Protein AF-A0A523XBI2-F1 (afdb_monomer_lite)

Foldseek 3Di:
DPQPLLVLLVLLLVLLVLLLVLCPPDDVLLNLLSVLSNVVSVCCNVPQVVPARSPDPLSVVLSVLSNVSNVCSVVVNCVCNVVSSVSNLVSSVVSCVSSVVPPRDSD

Structure (mmCIF, N/CA/C/O backbone):
data_AF-A0A523XBI2-F1
#
_entry.id   AF-A0A523XBI2-F1
#
loop_
_atom_site.group_PDB
_atom_site.id
_atom_site.type_symbol
_atom_site.label_atom_id
_atom_site.label_alt_id
_atom_site.label_comp_id
_atom_site.label_asym_id
_atom_site.label_entity_id
_atom_site.label_seq_id
_atom_site.pdbx_PDB_ins_code
_atom_site.Cartn_x
_atom_site.Cartn_y
_atom_site.Cartn_z
_atom_site.occupancy
_atom_site.B_iso_or_equiv
_atom_site.auth_seq_id
_atom_site.auth_comp_id
_atom_site.auth_asym_id
_atom_site.auth_atom_id
_atom_site.pdbx_PDB_model_num
ATOM 1 N N . MET A 1 1 ? 2.417 15.149 18.652 1.00 55.31 1 MET A N 1
ATOM 2 C CA . MET A 1 1 ? 2.961 13.829 18.268 1.00 55.31 1 MET A CA 1
ATOM 3 C C . MET A 1 1 ? 1.992 13.228 17.267 1.00 55.31 1 MET A C 1
ATOM 5 O O . MET A 1 1 ? 0.816 13.120 17.598 1.00 55.31 1 MET A O 1
ATOM 9 N N . ILE A 1 2 ? 2.435 12.956 16.037 1.00 61.72 2 ILE A N 1
ATOM 10 C CA . ILE A 1 2 ? 1.583 12.293 15.045 1.00 61.72 2 ILE A CA 1
ATOM 11 C C . ILE A 1 2 ? 1.418 10.839 15.505 1.00 61.72 2 ILE A C 1
ATOM 13 O O . ILE A 1 2 ? 2.407 10.209 15.874 1.00 61.72 2 ILE A O 1
ATOM 17 N N . PRO A 1 3 ? 0.197 10.299 15.552 1.00 75.19 3 PRO A N 1
ATOM 18 C CA . PRO A 1 3 ? 0.005 8.903 15.896 1.00 75.19 3 PRO A CA 1
ATOM 19 C C . PRO A 1 3 ? 0.681 7.983 14.879 1.00 75.19 3 PRO A C 1
ATOM 21 O O . PRO A 1 3 ? 0.511 8.153 13.673 1.00 75.19 3 PRO A O 1
ATOM 24 N N . LYS A 1 4 ? 1.370 6.949 15.364 1.00 76.94 4 LYS A N 1
ATOM 25 C CA . LYS A 1 4 ? 2.142 5.996 14.546 1.00 76.94 4 LYS A CA 1
ATOM 26 C C . LYS A 1 4 ? 1.348 5.349 13.403 1.00 76.94 4 LYS A C 1
ATOM 28 O O . LYS A 1 4 ? 1.899 5.007 12.363 1.00 76.94 4 LYS A O 1
ATOM 33 N N . GLY A 1 5 ? 0.034 5.210 13.577 1.00 74.88 5 GLY A N 1
ATOM 34 C CA . GLY A 1 5 ? -0.867 4.755 12.521 1.00 74.88 5 GLY A CA 1
ATOM 35 C C . GLY A 1 5 ? -0.982 5.725 11.337 1.00 74.88 5 GLY A C 1
ATOM 36 O O . GLY A 1 5 ? -1.018 5.277 10.196 1.00 74.88 5 GLY A O 1
ATOM 37 N N . ILE A 1 6 ? -0.976 7.039 11.589 1.00 79.88 6 ILE A N 1
ATOM 38 C CA . ILE A 1 6 ? -0.967 8.072 10.541 1.00 79.88 6 ILE A CA 1
ATOM 39 C C . ILE A 1 6 ? 0.390 8.103 9.839 1.00 79.88 6 ILE A C 1
ATOM 41 O O . ILE A 1 6 ? 0.433 8.213 8.618 1.00 79.88 6 ILE A O 1
ATOM 45 N N . GLU A 1 7 ? 1.491 7.955 10.580 1.00 84.25 7 GLU A N 1
ATOM 46 C CA . GLU A 1 7 ? 2.831 7.859 9.982 1.00 84.25 7 GLU A CA 1
ATOM 47 C C . GLU A 1 7 ? 2.926 6.670 9.021 1.00 84.25 7 GLU A C 1
ATOM 49 O O . GLU A 1 7 ? 3.375 6.817 7.887 1.00 84.25 7 GLU A O 1
ATOM 54 N N . ASN A 1 8 ? 2.424 5.503 9.434 1.00 85.19 8 ASN A N 1
ATOM 55 C CA . ASN A 1 8 ? 2.377 4.323 8.576 1.00 85.19 8 ASN A CA 1
ATOM 56 C C . ASN A 1 8 ? 1.480 4.523 7.349 1.00 85.19 8 ASN A C 1
ATOM 58 O O . ASN A 1 8 ? 1.857 4.112 6.254 1.00 85.19 8 ASN A O 1
ATOM 62 N N . ALA A 1 9 ? 0.320 5.159 7.518 1.00 86.50 9 ALA A N 1
ATOM 63 C CA . ALA A 1 9 ? -0.576 5.453 6.408 1.00 86.50 9 ALA A CA 1
ATOM 64 C C . ALA A 1 9 ? 0.055 6.412 5.390 1.00 86.50 9 ALA A C 1
ATOM 66 O O . ALA A 1 9 ? -0.011 6.163 4.189 1.00 86.50 9 ALA A O 1
ATOM 67 N N . ASN A 1 10 ? 0.719 7.468 5.867 1.00 89.75 10 ASN A N 1
ATOM 68 C CA . ASN A 1 10 ? 1.462 8.395 5.017 1.00 89.75 10 ASN A CA 1
ATOM 69 C C . ASN A 1 10 ? 2.586 7.686 4.259 1.00 89.75 10 ASN A C 1
ATOM 71 O O . ASN A 1 10 ? 2.717 7.898 3.061 1.00 89.75 10 ASN A O 1
ATOM 75 N N . ALA A 1 11 ? 3.339 6.811 4.931 1.00 91.06 11 ALA A N 1
ATOM 76 C CA . ALA A 1 11 ? 4.413 6.054 4.298 1.00 91.06 11 ALA A CA 1
ATOM 77 C C . ALA A 1 11 ? 3.898 5.114 3.192 1.00 91.06 11 ALA A C 1
ATOM 79 O O . ALA A 1 11 ? 4.525 5.016 2.143 1.00 91.06 11 ALA A O 1
ATOM 80 N N . ILE A 1 12 ? 2.746 4.458 3.392 1.00 92.00 12 ILE A N 1
ATOM 81 C CA . ILE A 1 12 ? 2.106 3.640 2.345 1.00 92.00 12 ILE A CA 1
ATOM 82 C C . ILE A 1 12 ? 1.738 4.509 1.138 1.00 92.00 12 ILE A C 1
ATOM 84 O O . ILE A 1 12 ? 2.076 4.161 0.009 1.00 92.00 12 ILE A O 1
ATOM 88 N N . ILE A 1 13 ? 1.067 5.641 1.374 1.00 93.25 13 ILE A N 1
ATOM 89 C CA . ILE A 1 13 ? 0.638 6.561 0.311 1.00 93.25 13 ILE A CA 1
ATOM 90 C C . ILE A 1 13 ? 1.842 7.081 -0.477 1.00 93.25 13 ILE A C 1
ATOM 92 O O . ILE A 1 13 ? 1.818 7.084 -1.705 1.00 93.25 13 ILE A O 1
ATOM 96 N N . GLU A 1 14 ? 2.885 7.525 0.220 1.00 94.75 14 GLU A N 1
ATOM 97 C CA . GLU A 1 14 ? 4.094 8.064 -0.399 1.00 94.75 14 GLU A CA 1
ATOM 98 C C . GLU A 1 14 ? 4.806 7.008 -1.246 1.00 94.75 14 GLU A C 1
ATOM 100 O O . GLU A 1 14 ? 5.082 7.261 -2.417 1.00 94.75 14 GLU A O 1
ATOM 105 N N . ALA A 1 15 ? 4.998 5.798 -0.711 1.00 93.81 15 ALA A N 1
ATOM 106 C CA . ALA A 1 15 ? 5.592 4.696 -1.459 1.00 93.81 15 ALA A CA 1
ATOM 107 C C . ALA A 1 15 ? 4.774 4.349 -2.715 1.00 93.81 15 ALA A C 1
ATOM 109 O O . ALA A 1 15 ? 5.348 4.180 -3.789 1.00 93.81 15 ALA A O 1
ATOM 110 N N . CYS A 1 16 ? 3.437 4.326 -2.633 1.00 93.88 16 CYS A N 1
ATOM 111 C CA . CYS A 1 16 ? 2.579 4.093 -3.801 1.00 93.88 16 CYS A CA 1
ATOM 112 C C . CYS A 1 16 ? 2.708 5.211 -4.848 1.00 93.88 16 CYS A C 1
ATOM 114 O O . CYS A 1 16 ? 2.788 4.921 -6.040 1.00 93.88 16 CYS A O 1
ATOM 116 N N . LYS A 1 17 ? 2.777 6.483 -4.425 1.00 93.88 17 LYS A N 1
ATOM 117 C CA . LYS A 1 17 ? 2.970 7.635 -5.327 1.00 93.88 17 LYS A CA 1
ATOM 118 C C . LYS A 1 17 ? 4.320 7.580 -6.043 1.00 93.88 17 LYS A C 1
ATOM 120 O O . LYS A 1 17 ? 4.373 7.811 -7.248 1.00 93.88 17 LYS A O 1
ATOM 125 N N . LEU A 1 18 ? 5.390 7.248 -5.321 1.00 93.25 18 LEU A N 1
ATOM 126 C CA . LEU A 1 18 ? 6.729 7.087 -5.896 1.00 93.25 18 LEU A CA 1
ATOM 127 C C . LEU A 1 18 ? 6.788 5.894 -6.856 1.00 93.25 18 LEU A C 1
ATOM 129 O O . LEU A 1 18 ? 7.329 6.016 -7.952 1.00 93.25 18 LEU A O 1
ATOM 133 N N . THR A 1 19 ? 6.158 4.778 -6.484 1.00 92.44 19 THR A N 1
ATOM 134 C CA . THR A 1 19 ? 6.024 3.598 -7.350 1.00 92.44 19 THR A CA 1
ATOM 135 C C . THR A 1 19 ? 5.305 3.966 -8.651 1.00 92.44 19 THR A C 1
ATOM 137 O O . THR A 1 19 ? 5.821 3.694 -9.728 1.00 92.44 19 THR A O 1
ATOM 140 N N . LEU A 1 20 ? 4.160 4.657 -8.576 1.00 90.94 20 LEU A N 1
ATOM 141 C CA . LEU A 1 20 ? 3.417 5.130 -9.751 1.00 90.94 20 LEU A CA 1
ATOM 142 C C . LEU A 1 20 ? 4.252 6.033 -10.662 1.00 90.94 20 LEU A C 1
ATOM 144 O O . LEU A 1 20 ? 4.181 5.891 -11.881 1.00 90.94 20 LEU A O 1
ATOM 148 N N . ALA A 1 21 ? 5.030 6.948 -10.079 1.00 89.88 21 ALA A N 1
ATOM 149 C CA . ALA A 1 21 ? 5.860 7.882 -10.831 1.00 89.88 21 ALA A CA 1
ATOM 150 C C . ALA A 1 21 ? 6.984 7.184 -11.614 1.00 89.88 21 ALA A C 1
ATOM 152 O O . ALA A 1 21 ? 7.327 7.646 -12.696 1.00 89.88 21 A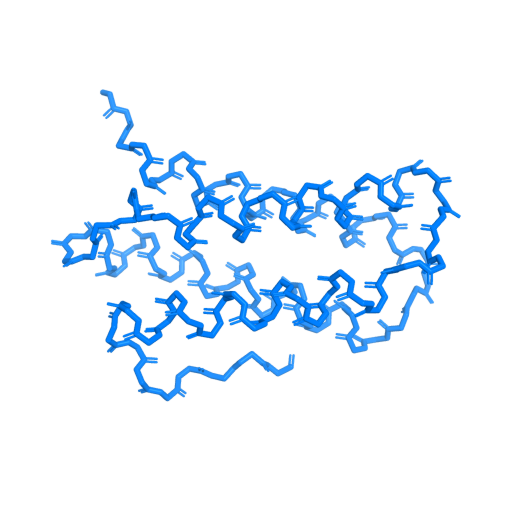LA A O 1
ATOM 153 N N . GLY A 1 22 ? 7.535 6.081 -11.095 1.00 87.06 22 GLY A N 1
ATOM 154 C CA . GLY A 1 22 ? 8.579 5.312 -11.783 1.00 87.06 22 GLY A CA 1
ATOM 155 C C . GLY A 1 22 ? 8.063 4.198 -12.706 1.00 87.06 22 GLY A C 1
ATOM 156 O O . GLY A 1 22 ? 8.849 3.575 -13.417 1.00 87.06 22 GLY A O 1
ATOM 157 N N . LEU A 1 23 ? 6.752 3.933 -12.736 1.00 85.06 23 LEU A N 1
ATOM 158 C CA . LEU A 1 23 ? 6.128 2.971 -13.652 1.00 85.06 23 LEU A CA 1
ATOM 159 C C . LEU A 1 23 ? 5.919 3.613 -15.042 1.00 85.06 23 LEU A C 1
ATOM 161 O O . LEU A 1 23 ? 4.793 3.888 -15.473 1.00 85.06 23 LEU A O 1
ATOM 165 N N . ASP A 1 24 ? 7.018 3.826 -15.768 1.00 69.19 24 ASP A N 1
ATOM 166 C CA . ASP A 1 24 ? 7.137 4.610 -17.018 1.00 69.19 24 ASP A CA 1
ATOM 167 C C . ASP A 1 24 ? 6.527 3.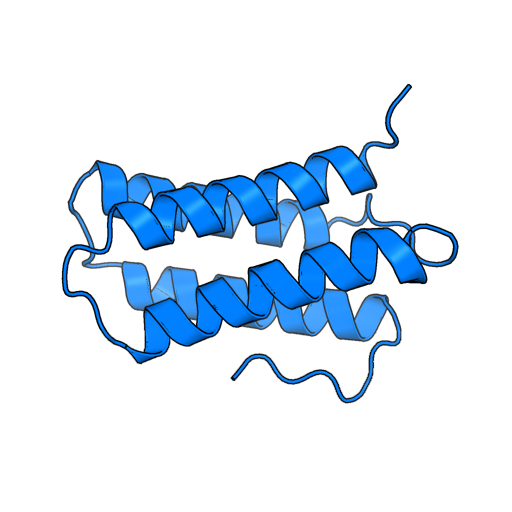957 -18.290 1.00 69.19 24 ASP A C 1
ATOM 169 O O . ASP A 1 24 ? 6.993 4.177 -19.400 1.00 69.19 24 ASP A O 1
ATOM 173 N N . SER A 1 25 ? 5.494 3.117 -18.123 1.00 64.56 25 SER A N 1
ATOM 174 C CA . SER A 1 25 ? 4.620 2.414 -19.112 1.00 64.56 25 SER A CA 1
ATOM 175 C C . SER A 1 25 ? 4.199 1.031 -18.592 1.00 64.56 25 SER A C 1
ATOM 177 O O . SER A 1 25 ? 3.887 0.128 -19.364 1.00 64.56 25 SER A O 1
ATOM 179 N N . ALA A 1 26 ? 4.236 0.829 -17.274 1.00 64.62 26 ALA A N 1
ATOM 180 C CA . ALA A 1 26 ? 3.848 -0.442 -16.688 1.00 64.62 26 ALA A CA 1
ATOM 181 C C . ALA A 1 26 ? 2.351 -0.720 -16.832 1.00 64.62 26 ALA A C 1
ATOM 183 O O . ALA A 1 26 ? 1.571 0.186 -17.147 1.00 64.62 26 ALA A O 1
ATOM 184 N N . ASP A 1 27 ? 2.003 -1.977 -16.565 1.00 75.88 27 ASP A N 1
ATOM 185 C CA . ASP A 1 27 ? 0.665 -2.532 -16.702 1.00 75.88 27 ASP A CA 1
ATOM 186 C C . ASP A 1 27 ? -0.399 -1.590 -16.099 1.00 75.88 27 ASP A C 1
ATOM 188 O O . ASP A 1 27 ? -0.240 -1.155 -14.948 1.00 75.88 27 ASP A O 1
ATOM 192 N N . PRO A 1 28 ? -1.445 -1.211 -16.860 1.00 81.94 28 PRO A N 1
ATOM 193 C CA . PRO A 1 28 ? -2.502 -0.329 -16.369 1.00 81.94 28 PRO A CA 1
ATOM 194 C C . PRO A 1 28 ? -3.135 -0.852 -15.076 1.00 81.94 28 PRO A C 1
ATOM 196 O O . PRO A 1 28 ? -3.394 -0.051 -14.180 1.00 81.94 28 PRO A O 1
ATOM 199 N N . GLU A 1 29 ? -3.245 -2.175 -14.916 1.00 85.44 29 GLU A N 1
ATOM 200 C CA . GLU A 1 29 ? -3.785 -2.797 -13.704 1.00 85.44 29 GLU A CA 1
ATOM 201 C C . GLU A 1 29 ? -2.955 -2.434 -12.460 1.00 85.44 29 GLU A C 1
ATOM 203 O O . GLU A 1 29 ? -3.488 -2.130 -11.393 1.00 85.44 29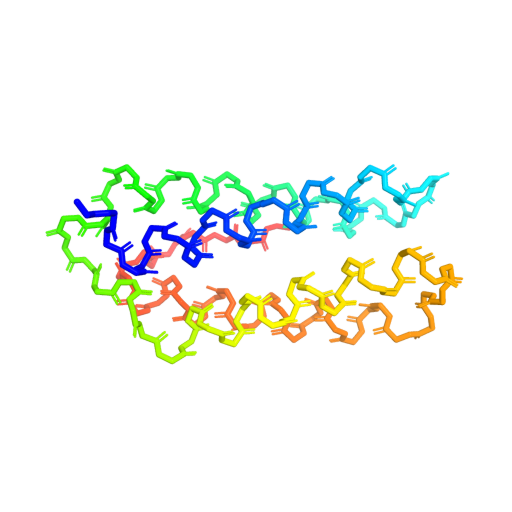 GLU A O 1
ATOM 208 N N . TRP A 1 30 ? -1.625 -2.385 -12.584 1.00 89.31 30 TRP A N 1
ATOM 209 C CA . TRP A 1 30 ? -0.754 -2.043 -11.457 1.00 89.31 30 TRP A CA 1
ATOM 210 C C . TRP A 1 30 ? -0.948 -0.599 -11.015 1.00 89.31 30 TRP A C 1
ATOM 212 O O . TRP A 1 30 ? -0.876 -0.289 -9.824 1.00 89.31 30 TRP A O 1
ATOM 222 N N . LYS A 1 31 ? -1.202 0.289 -11.979 1.00 88.88 31 LYS A N 1
ATOM 223 C CA . LYS A 1 31 ? -1.454 1.700 -11.704 1.00 88.88 31 LYS A CA 1
ATOM 224 C C . LYS A 1 31 ? -2.801 1.889 -11.016 1.00 88.88 31 LYS A C 1
ATOM 226 O O . LYS A 1 31 ? -2.853 2.607 -10.019 1.00 88.88 31 LYS A O 1
ATOM 231 N N . GLU A 1 32 ? -3.843 1.212 -11.491 1.00 90.31 32 GLU A N 1
ATOM 232 C CA . GLU A 1 32 ? -5.185 1.256 -10.898 1.00 90.31 32 GLU A CA 1
ATOM 233 C C . GLU A 1 32 ? -5.186 0.754 -9.448 1.00 90.31 32 GLU A C 1
ATOM 235 O O . GLU A 1 32 ? -5.717 1.431 -8.562 1.00 90.31 32 GLU A O 1
ATOM 240 N N . VAL A 1 33 ? -4.483 -0.349 -9.165 1.00 90.31 33 VAL A N 1
ATOM 241 C CA . VAL A 1 33 ? -4.347 -0.875 -7.797 1.00 90.31 33 VAL A CA 1
ATOM 242 C C . VAL A 1 33 ? -3.655 0.139 -6.880 1.00 90.31 33 VAL A C 1
ATOM 244 O O . VAL A 1 33 ? -4.131 0.410 -5.775 1.00 90.31 33 VAL A O 1
ATOM 247 N N . LEU A 1 34 ? -2.534 0.724 -7.317 1.00 91.81 34 LEU A N 1
ATOM 248 C CA . LEU A 1 34 ? -1.789 1.702 -6.516 1.00 91.81 34 LEU A CA 1
ATOM 249 C C . LEU A 1 34 ? -2.588 2.993 -6.286 1.00 91.81 34 LEU A C 1
ATOM 251 O O . LEU A 1 34 ? -2.556 3.535 -5.180 1.00 91.81 34 LEU A O 1
ATOM 255 N N . GLN A 1 35 ? -3.319 3.472 -7.297 1.00 92.25 35 GLN A N 1
ATOM 256 C CA . GLN A 1 35 ? -4.208 4.632 -7.180 1.00 92.25 35 GLN A CA 1
ATOM 257 C C . GLN A 1 35 ? -5.348 4.362 -6.196 1.00 92.25 35 GLN A C 1
ATOM 259 O O . GLN A 1 35 ? -5.517 5.127 -5.244 1.00 92.25 35 GLN A O 1
ATOM 264 N N . SER A 1 36 ? -6.031 3.225 -6.345 1.00 91.06 36 SER A N 1
ATOM 265 C CA . SER A 1 36 ? -7.100 2.797 -5.440 1.00 91.06 36 SER A CA 1
ATOM 266 C C . SER A 1 36 ? -6.615 2.753 -3.991 1.00 91.06 36 SER A C 1
ATOM 268 O O . SER A 1 36 ? -7.274 3.258 -3.083 1.00 91.06 36 SER A O 1
ATOM 270 N N . VAL A 1 37 ? -5.422 2.198 -3.745 1.00 90.19 37 VAL A N 1
ATOM 271 C CA . VAL A 1 37 ? -4.853 2.140 -2.391 1.00 90.19 37 VAL A CA 1
ATOM 272 C C . VAL A 1 37 ? -4.552 3.532 -1.830 1.00 90.19 37 VAL A C 1
ATOM 274 O O . VAL A 1 37 ? -4.796 3.758 -0.644 1.00 90.19 37 VAL A O 1
ATOM 277 N N . ILE A 1 38 ? -4.060 4.473 -2.641 1.00 92.38 38 ILE A N 1
ATOM 278 C CA . ILE A 1 38 ? -3.834 5.856 -2.194 1.00 92.38 38 ILE A CA 1
ATOM 279 C C . ILE A 1 38 ? -5.149 6.475 -1.716 1.00 92.38 38 ILE A C 1
ATOM 281 O O . ILE A 1 38 ? -5.211 6.946 -0.579 1.00 92.38 38 ILE A O 1
ATOM 285 N N . GLU A 1 39 ? -6.199 6.417 -2.534 1.00 90.44 39 GLU A N 1
ATOM 286 C CA . GLU A 1 39 ? -7.508 6.995 -2.205 1.00 90.44 39 GLU A CA 1
ATOM 287 C C . GLU A 1 39 ? -8.094 6.377 -0.931 1.00 90.44 39 GLU A C 1
ATOM 289 O O . GLU A 1 39 ? -8.519 7.084 -0.014 1.00 90.44 39 GLU A O 1
ATOM 294 N N . ILE A 1 40 ? -8.029 5.050 -0.825 1.00 88.31 40 ILE A N 1
ATOM 295 C CA . ILE A 1 40 ? -8.498 4.299 0.341 1.00 88.31 40 ILE A CA 1
ATOM 296 C C . ILE A 1 40 ? -7.727 4.693 1.606 1.00 88.31 40 ILE A C 1
ATOM 298 O O . ILE A 1 40 ? -8.318 4.866 2.673 1.00 88.31 40 ILE A O 1
ATOM 302 N N . MET A 1 41 ? -6.404 4.839 1.518 1.00 87.38 41 MET A N 1
ATOM 303 C CA . MET A 1 41 ? -5.579 5.216 2.665 1.00 87.38 41 MET A CA 1
ATOM 304 C C . MET A 1 41 ? -5.806 6.672 3.088 1.00 87.38 41 MET A C 1
ATOM 306 O O . MET A 1 41 ? -5.753 6.973 4.284 1.00 87.38 41 MET A O 1
ATOM 310 N N . GLU A 1 42 ? -6.097 7.576 2.150 1.00 88.06 42 GLU A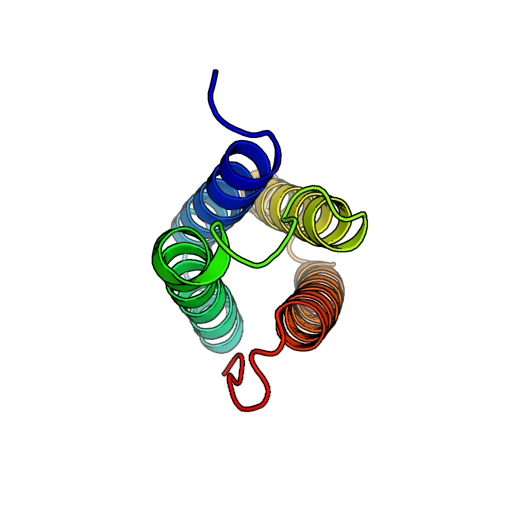 N 1
ATOM 311 C CA . GLU A 1 42 ? -6.503 8.952 2.461 1.00 88.06 42 GLU A CA 1
ATOM 312 C C . GLU A 1 42 ? -7.888 9.012 3.130 1.00 88.06 42 GLU A C 1
ATOM 314 O O . GLU A 1 42 ? -8.070 9.740 4.115 1.00 88.06 42 GLU A O 1
ATOM 319 N N . ASP A 1 43 ? -8.832 8.177 2.694 1.00 84.12 43 ASP A N 1
ATOM 320 C CA . ASP A 1 43 ? -10.142 8.020 3.336 1.00 84.12 43 ASP A CA 1
ATOM 321 C C . ASP A 1 43 ? -10.027 7.423 4.751 1.00 84.12 43 ASP A C 1
ATOM 323 O O . ASP A 1 43 ? -10.585 7.947 5.718 1.00 84.12 43 ASP A O 1
ATOM 327 N N . LEU A 1 44 ? -9.209 6.379 4.923 1.00 79.81 44 LEU A N 1
ATOM 328 C CA . LEU A 1 44 ? -8.929 5.761 6.222 1.00 79.81 44 LEU A CA 1
ATOM 329 C C . LEU A 1 44 ? -8.320 6.755 7.218 1.00 79.81 44 LEU A C 1
ATOM 331 O O . LEU A 1 44 ? -8.704 6.779 8.393 1.00 79.81 44 LEU A O 1
ATOM 335 N N . LYS A 1 45 ? -7.390 7.598 6.757 1.00 78.75 45 LYS A N 1
ATOM 336 C CA . LYS A 1 45 ? -6.776 8.647 7.583 1.00 78.75 45 LYS A CA 1
ATOM 337 C C . LYS A 1 45 ? -7.805 9.644 8.108 1.00 78.75 45 LYS A C 1
ATOM 339 O O . LYS A 1 45 ? -7.685 10.079 9.250 1.00 78.75 45 LYS A O 1
ATOM 344 N N . THR A 1 46 ? -8.792 10.006 7.292 1.00 75.00 46 THR A N 1
ATOM 345 C CA . THR A 1 46 ? -9.786 11.034 7.633 1.00 75.00 46 THR A CA 1
ATOM 346 C C . THR A 1 46 ? -10.970 10.471 8.418 1.00 75.00 46 THR A C 1
ATOM 348 O O . THR A 1 46 ? -11.369 11.060 9.422 1.00 75.00 46 THR A O 1
ATOM 351 N N . LYS A 1 47 ? -11.515 9.317 8.016 1.00 68.50 47 LYS A N 1
ATOM 352 C CA . LYS A 1 47 ? -12.741 8.743 8.598 1.00 68.50 47 LYS A CA 1
ATOM 353 C C . LYS A 1 47 ? -12.489 7.744 9.723 1.00 68.50 47 LYS A C 1
ATOM 355 O O . LYS A 1 47 ? -13.276 7.672 10.668 1.00 68.50 47 LYS A O 1
ATOM 360 N N . PHE A 1 48 ? -11.408 6.969 9.638 1.00 58.06 48 PHE A N 1
ATOM 361 C CA . PHE A 1 48 ? -11.221 5.783 10.478 1.00 58.06 48 PHE A CA 1
ATOM 362 C C . PHE A 1 48 ? -10.113 5.908 11.508 1.00 58.06 48 PHE A C 1
ATOM 364 O O . PHE A 1 48 ? -10.149 5.158 12.475 1.00 58.06 48 PHE A O 1
ATOM 371 N N . PHE A 1 49 ? -9.195 6.871 11.414 1.00 54.97 49 PHE A N 1
ATOM 372 C CA . PHE A 1 49 ? -8.197 7.068 12.471 1.00 54.97 49 PHE A CA 1
ATOM 373 C C . PHE A 1 49 ? -8.833 7.287 13.866 1.00 54.97 49 PHE A C 1
ATOM 375 O O . PHE A 1 49 ? -8.282 6.871 14.882 1.00 54.97 49 PHE A O 1
ATOM 382 N N . LEU A 1 50 ? -10.045 7.854 13.920 1.00 51.81 50 LEU A N 1
ATOM 383 C CA . LEU A 1 50 ? -10.810 8.043 15.159 1.00 51.81 50 LEU A CA 1
ATOM 384 C C . LEU A 1 50 ? -11.412 6.745 15.739 1.00 51.81 50 LEU A C 1
ATOM 386 O O . LEU A 1 50 ? -11.832 6.743 16.894 1.00 51.81 50 LEU A O 1
ATOM 390 N N . LYS A 1 51 ? -11.487 5.653 14.963 1.00 55.78 51 LYS A N 1
ATOM 391 C CA . LYS A 1 51 ? -12.172 4.398 15.347 1.00 55.78 51 LYS A CA 1
ATOM 392 C C . LYS A 1 51 ? -11.343 3.123 15.146 1.00 55.78 51 LYS A C 1
ATOM 394 O O . LYS A 1 51 ? -11.646 2.105 15.763 1.00 55.78 51 LYS A O 1
ATOM 399 N N . THR A 1 52 ? -10.298 3.176 14.328 1.00 60.12 52 THR A N 1
ATOM 400 C CA . THR A 1 52 ? -9.467 2.045 13.911 1.00 60.12 52 THR A CA 1
ATOM 401 C C . THR A 1 52 ? -8.031 2.308 14.334 1.00 60.12 52 THR A C 1
ATOM 403 O O . THR A 1 52 ? -7.413 3.295 13.935 1.00 60.12 52 THR A O 1
ATOM 406 N N . ASN A 1 53 ? -7.469 1.407 15.139 1.00 65.75 53 ASN A N 1
ATOM 407 C CA . ASN A 1 53 ? -6.069 1.492 15.526 1.00 65.75 53 ASN A CA 1
ATOM 408 C C . ASN A 1 53 ? -5.175 1.138 14.326 1.00 65.75 53 ASN A C 1
ATOM 410 O O . ASN A 1 53 ? -4.849 -0.021 14.106 1.00 65.75 53 ASN A O 1
ATOM 414 N N . LEU A 1 54 ? -4.752 2.137 13.551 1.00 62.22 54 LEU A N 1
ATOM 415 C CA . LEU A 1 54 ? -3.868 1.946 12.394 1.00 62.22 54 LEU A CA 1
ATOM 416 C C . LEU A 1 54 ? -2.430 1.521 12.770 1.00 62.22 54 LEU A C 1
ATOM 418 O O . LEU A 1 54 ? -1.614 1.288 11.881 1.00 62.22 54 LEU A O 1
ATOM 422 N N . ALA A 1 55 ? -2.106 1.358 14.059 1.00 60.47 55 ALA A N 1
ATOM 423 C CA . ALA A 1 55 ? -0.851 0.758 14.529 1.00 60.47 55 ALA A CA 1
ATOM 424 C C . ALA A 1 55 ? -0.889 -0.787 14.579 1.00 60.47 55 ALA A C 1
ATOM 426 O O . ALA A 1 55 ? -0.110 -1.413 15.299 1.00 60.47 55 ALA A O 1
ATOM 427 N N . ILE A 1 56 ? -1.800 -1.411 13.832 1.00 69.88 56 ILE A N 1
ATOM 428 C CA . ILE A 1 56 ? -1.927 -2.866 13.725 1.00 69.88 56 ILE A CA 1
ATOM 429 C C . ILE A 1 56 ? -0.822 -3.488 12.854 1.00 69.88 56 ILE A C 1
ATOM 431 O O . ILE A 1 56 ? -0.307 -2.843 11.934 1.00 69.88 56 ILE A O 1
ATOM 435 N N . PRO A 1 57 ? -0.456 -4.761 13.109 1.00 77.69 57 PRO A N 1
ATOM 436 C CA . PRO A 1 57 ? 0.579 -5.468 12.354 1.00 77.69 57 PRO A CA 1
ATOM 437 C C . PRO A 1 57 ? 0.356 -5.460 10.840 1.00 77.69 57 PRO A C 1
ATOM 439 O O . PRO A 1 57 ? 1.324 -5.368 10.088 1.00 77.69 57 PRO A O 1
ATOM 442 N N . ILE A 1 58 ? -0.904 -5.498 10.396 1.00 82.88 58 ILE A N 1
ATOM 443 C CA . ILE A 1 58 ? -1.235 -5.515 8.971 1.00 82.88 58 ILE A CA 1
ATOM 444 C C . ILE A 1 58 ? -0.890 -4.190 8.276 1.00 82.88 58 ILE A C 1
ATOM 446 O O . ILE A 1 58 ? -0.360 -4.227 7.176 1.00 82.88 58 ILE A O 1
ATOM 450 N N . THR A 1 59 ? -1.036 -3.032 8.938 1.00 82.25 59 THR A N 1
ATOM 451 C CA . THR A 1 59 ? -0.599 -1.738 8.377 1.00 82.25 59 THR A CA 1
ATOM 452 C C . THR A 1 59 ? 0.913 -1.714 8.163 1.00 82.25 59 THR A C 1
ATOM 454 O O . THR A 1 59 ? 1.402 -1.194 7.165 1.00 82.25 59 THR A O 1
ATOM 457 N N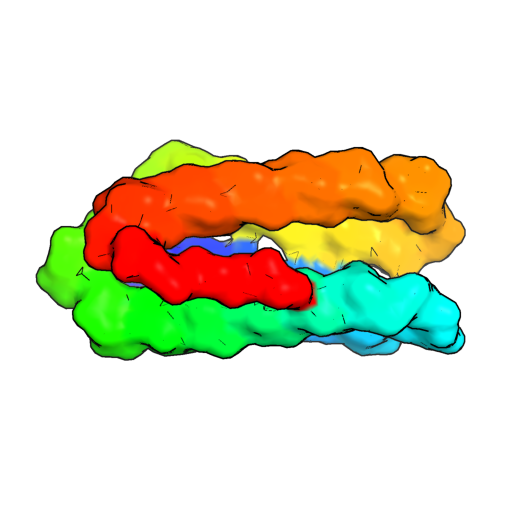 . ASN A 1 60 ? 1.680 -2.300 9.089 1.00 86.94 60 ASN A N 1
ATOM 458 C CA . ASN A 1 60 ? 3.130 -2.417 8.928 1.00 86.94 60 ASN A CA 1
ATOM 459 C C . ASN A 1 60 ? 3.507 -3.378 7.792 1.00 86.94 60 ASN A C 1
ATOM 461 O O . ASN A 1 60 ? 4.501 -3.129 7.115 1.00 86.94 60 ASN A O 1
ATOM 465 N N . ALA A 1 61 ? 2.747 -4.461 7.599 1.00 89.50 61 ALA A N 1
ATOM 466 C CA . ALA A 1 61 ? 2.943 -5.386 6.485 1.00 89.50 61 ALA A CA 1
ATOM 467 C C . ALA A 1 61 ? 2.674 -4.688 5.143 1.00 89.50 61 ALA A C 1
ATOM 469 O O . ALA A 1 61 ? 3.576 -4.643 4.314 1.00 89.50 61 ALA A O 1
ATOM 470 N N . SER A 1 62 ? 1.523 -4.021 4.996 1.00 90.19 62 SER A N 1
ATOM 471 C CA . SER A 1 62 ? 1.198 -3.220 3.809 1.00 90.19 62 SER A CA 1
ATOM 472 C C . SER A 1 62 ? 2.259 -2.154 3.527 1.00 90.19 62 SER A C 1
ATOM 474 O O . SER A 1 62 ? 2.667 -1.973 2.387 1.00 90.19 62 SER A O 1
ATOM 476 N N . ARG A 1 63 ? 2.777 -1.480 4.563 1.00 92.00 63 ARG A N 1
ATOM 477 C CA . ARG A 1 63 ? 3.876 -0.516 4.405 1.00 92.00 63 ARG A CA 1
ATOM 478 C C . ARG A 1 63 ? 5.145 -1.163 3.854 1.00 92.00 63 ARG A C 1
ATOM 480 O O . ARG A 1 63 ? 5.767 -0.590 2.972 1.00 92.00 63 ARG A O 1
ATOM 487 N N . LYS A 1 64 ? 5.543 -2.327 4.379 1.00 93.69 64 LYS A N 1
ATOM 488 C CA . LYS A 1 64 ? 6.726 -3.050 3.885 1.00 93.69 64 LYS A CA 1
ATOM 489 C C . LYS A 1 64 ? 6.5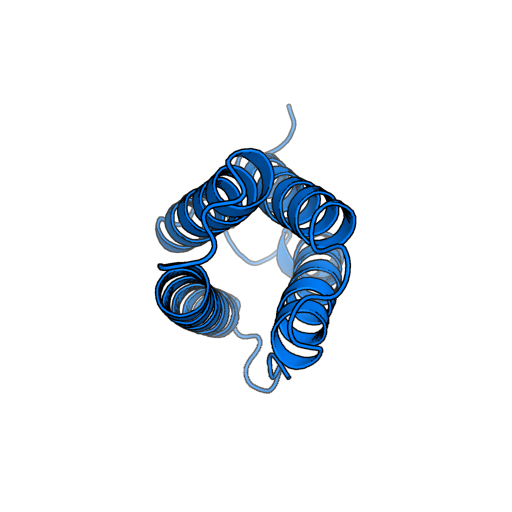58 -3.456 2.425 1.00 93.69 64 LYS A C 1
ATOM 491 O O . LYS A 1 64 ? 7.483 -3.245 1.654 1.00 93.69 64 LYS A O 1
ATOM 496 N N . ASP A 1 65 ? 5.387 -3.970 2.062 1.00 93.81 65 ASP A N 1
ATOM 497 C CA . ASP A 1 65 ? 5.090 -4.342 0.679 1.00 93.81 65 ASP A CA 1
ATOM 498 C C . ASP A 1 65 ? 5.135 -3.121 -0.252 1.00 93.81 65 ASP A C 1
ATOM 500 O O . ASP A 1 65 ? 5.760 -3.184 -1.303 1.00 93.81 65 ASP A O 1
ATOM 504 N N . ALA A 1 66 ? 4.563 -1.983 0.156 1.00 93.44 66 ALA A N 1
ATOM 505 C CA . ALA A 1 66 ? 4.621 -0.745 -0.624 1.00 93.44 66 ALA A CA 1
ATOM 506 C C . ALA A 1 66 ? 6.065 -0.249 -0.828 1.00 93.44 66 ALA A C 1
ATOM 508 O O . ALA A 1 66 ? 6.434 0.155 -1.927 1.00 93.44 66 ALA A O 1
ATOM 509 N N . THR A 1 67 ? 6.907 -0.315 0.210 1.00 94.50 67 THR A N 1
ATOM 510 C CA . THR A 1 67 ? 8.339 0.015 0.099 1.00 94.50 67 THR A CA 1
ATOM 511 C C . THR A 1 67 ? 9.090 -0.967 -0.805 1.00 94.50 67 THR A C 1
ATOM 513 O O . THR A 1 67 ? 10.022 -0.574 -1.505 1.00 94.50 67 THR A O 1
ATOM 516 N N . GLU A 1 68 ? 8.706 -2.243 -0.808 1.00 94.69 68 GLU A N 1
ATOM 517 C CA . GLU A 1 68 ? 9.285 -3.247 -1.702 1.00 94.69 68 GLU A CA 1
ATOM 518 C C . GLU A 1 68 ? 8.902 -2.974 -3.161 1.00 94.69 68 GLU A C 1
ATOM 520 O O . GLU A 1 68 ? 9.791 -2.944 -4.006 1.00 94.69 68 GLU A O 1
ATOM 525 N N . LEU A 1 69 ? 7.632 -2.657 -3.445 1.00 93.56 69 LEU A N 1
ATOM 526 C CA . LEU A 1 69 ? 7.177 -2.230 -4.777 1.00 93.56 69 LEU A CA 1
ATOM 527 C C . LEU A 1 69 ? 7.955 -1.013 -5.281 1.00 93.56 69 LEU A C 1
ATOM 529 O O . LEU A 1 69 ? 8.461 -1.027 -6.403 1.00 93.56 69 LEU A O 1
ATOM 533 N N . GLN A 1 70 ? 8.111 0.001 -4.429 1.00 93.94 70 GLN A N 1
ATOM 534 C CA . GLN A 1 70 ? 8.917 1.178 -4.741 1.00 93.94 70 GLN A CA 1
ATOM 535 C C . GLN A 1 70 ? 10.363 0.782 -5.067 1.00 93.94 70 GLN A C 1
ATOM 537 O O . GLN A 1 70 ? 10.901 1.193 -6.091 1.00 93.94 70 GLN A O 1
ATOM 542 N N . SER A 1 71 ? 10.974 -0.067 -4.237 1.00 93.69 71 SER A N 1
ATOM 543 C CA . SER A 1 71 ? 12.358 -0.512 -4.431 1.00 93.69 71 SER A CA 1
ATOM 544 C C . SER A 1 71 ? 12.551 -1.286 -5.739 1.00 93.69 71 SER A C 1
ATOM 546 O O . SER A 1 71 ? 13.610 -1.177 -6.352 1.00 93.69 71 SER A O 1
ATOM 548 N N . LEU A 1 72 ? 11.565 -2.088 -6.156 1.00 92.50 72 LEU A N 1
ATOM 549 C CA . LEU A 1 72 ? 11.594 -2.817 -7.429 1.00 92.50 72 LEU A CA 1
ATOM 550 C C . LEU A 1 72 ? 11.572 -1.850 -8.618 1.00 92.50 72 LEU A C 1
ATOM 552 O O . LEU A 1 72 ? 12.354 -2.008 -9.555 1.00 92.50 72 LEU A O 1
ATOM 556 N N . VAL A 1 73 ? 10.740 -0.807 -8.542 1.00 91.00 73 VAL A N 1
ATOM 557 C CA . VAL A 1 73 ? 10.684 0.258 -9.553 1.00 91.00 73 VAL A CA 1
ATOM 558 C C . VAL A 1 73 ? 11.989 1.052 -9.600 1.00 91.00 73 VAL A C 1
ATOM 560 O O . VAL A 1 73 ? 12.555 1.210 -10.677 1.00 91.00 73 VAL A O 1
ATOM 563 N N . GLU A 1 74 ? 12.526 1.477 -8.452 1.00 90.06 74 GLU A N 1
ATOM 564 C CA . GLU A 1 74 ? 13.802 2.210 -8.378 1.00 90.06 74 GLU A CA 1
ATOM 565 C C . GLU A 1 74 ? 14.987 1.398 -8.922 1.00 90.06 74 GLU A C 1
ATOM 567 O O . GLU A 1 74 ? 15.928 1.954 -9.485 1.00 90.06 74 GLU A O 1
ATOM 572 N N . LYS A 1 75 ? 14.949 0.071 -8.774 1.00 91.44 75 LYS A N 1
ATOM 573 C CA . LYS A 1 75 ? 15.969 -0.842 -9.310 1.00 91.44 75 LYS A CA 1
ATOM 574 C C . LYS A 1 75 ? 15.727 -1.240 -10.764 1.00 91.44 75 LYS A C 1
ATOM 576 O O . LYS A 1 75 ? 16.562 -1.948 -11.321 1.00 91.44 75 LYS A O 1
ATOM 581 N N . HIS A 1 76 ? 14.612 -0.816 -11.361 1.00 87.31 76 HIS A N 1
ATOM 582 C CA . HIS A 1 76 ? 14.147 -1.268 -12.672 1.00 87.31 76 HIS A CA 1
ATOM 583 C C . HIS A 1 76 ? 14.015 -2.805 -12.778 1.00 87.31 76 HIS A C 1
ATOM 585 O O . HIS A 1 76 ? 14.082 -3.362 -13.873 1.00 87.31 76 HIS A O 1
ATOM 591 N N . ASP A 1 77 ? 13.810 -3.496 -11.651 1.00 88.06 77 ASP A N 1
ATOM 592 C CA . ASP A 1 77 ? 13.631 -4.949 -11.587 1.00 88.06 77 ASP A CA 1
ATOM 593 C C . ASP A 1 77 ? 12.175 -5.273 -11.259 1.00 88.06 77 ASP A C 1
ATOM 595 O O . ASP A 1 77 ? 11.780 -5.413 -10.103 1.00 88.06 77 ASP A O 1
ATOM 599 N N . LEU A 1 78 ? 11.355 -5.372 -12.304 1.00 88.69 78 LEU A N 1
ATOM 600 C CA . LEU A 1 78 ? 9.920 -5.633 -12.175 1.00 88.69 78 LEU A CA 1
ATOM 601 C C . LEU A 1 78 ? 9.581 -7.132 -12.178 1.00 88.69 78 LEU A C 1
ATOM 603 O O . LEU A 1 78 ? 8.405 -7.490 -12.179 1.00 88.69 78 LEU A O 1
ATOM 607 N N . SER A 1 79 ? 10.587 -8.014 -12.144 1.00 89.69 79 SER A N 1
ATOM 608 C CA . SER A 1 79 ? 10.413 -9.470 -12.264 1.00 89.69 79 SER A CA 1
ATOM 609 C C . SER A 1 79 ? 9.486 -10.044 -11.187 1.00 89.69 79 SER A C 1
ATOM 611 O O . SER A 1 79 ? 8.674 -10.923 -11.464 1.00 89.69 79 SER A O 1
ATOM 613 N N . CYS A 1 80 ? 9.573 -9.504 -9.968 1.00 90.50 80 CYS A N 1
ATOM 614 C CA . CYS A 1 80 ? 8.739 -9.901 -8.829 1.00 90.50 80 CYS A CA 1
ATOM 615 C C . CYS A 1 80 ? 7.596 -8.916 -8.542 1.00 90.50 80 CYS A C 1
ATOM 617 O O . CYS A 1 80 ? 6.841 -9.115 -7.592 1.00 90.50 80 CYS A O 1
ATOM 619 N N . PHE A 1 81 ? 7.443 -7.856 -9.343 1.00 90.81 81 PHE A N 1
ATOM 620 C CA . PHE A 1 81 ? 6.448 -6.813 -9.094 1.00 90.81 81 PHE A CA 1
ATOM 621 C C . PHE A 1 81 ? 5.009 -7.356 -8.998 1.00 90.81 81 PHE A C 1
ATOM 623 O O . PHE A 1 81 ? 4.328 -7.000 -8.036 1.00 90.81 81 PHE A O 1
ATOM 630 N N . PRO A 1 82 ? 4.546 -8.268 -9.881 1.00 91.38 82 PRO A N 1
ATOM 631 C CA . PRO A 1 82 ? 3.194 -8.828 -9.783 1.00 91.38 82 PRO A CA 1
ATOM 632 C C . PRO A 1 82 ? 2.948 -9.595 -8.479 1.00 91.38 82 PRO A C 1
ATOM 634 O O . PRO A 1 82 ? 1.880 -9.485 -7.880 1.00 91.38 82 PRO A O 1
ATOM 637 N N . GLU A 1 83 ? 3.942 -10.357 -8.012 1.00 93.38 83 GLU A N 1
ATOM 638 C CA . GLU A 1 83 ? 3.833 -11.140 -6.777 1.00 93.38 83 GLU A CA 1
ATOM 639 C C . GLU A 1 83 ? 3.731 -10.220 -5.556 1.00 93.38 83 GLU A C 1
ATOM 641 O O . GLU A 1 83 ? 2.850 -10.388 -4.705 1.00 93.38 83 GLU A O 1
ATOM 646 N N . VAL A 1 84 ? 4.599 -9.207 -5.493 1.00 94.25 84 VAL A N 1
ATOM 647 C CA . VAL A 1 84 ? 4.590 -8.228 -4.403 1.00 94.25 84 VAL A CA 1
ATOM 648 C C . VAL A 1 84 ? 3.305 -7.398 -4.439 1.00 94.25 84 VAL A C 1
ATOM 650 O O . VAL A 1 84 ? 2.727 -7.137 -3.384 1.00 94.25 84 VAL A O 1
ATOM 653 N N . LEU A 1 85 ? 2.795 -7.047 -5.624 1.00 93.25 85 LEU A N 1
ATOM 654 C CA . LEU A 1 85 ? 1.551 -6.291 -5.774 1.00 93.25 85 LEU A CA 1
ATOM 655 C C . LEU A 1 85 ? 0.339 -7.110 -5.312 1.00 93.25 85 LEU A C 1
ATOM 657 O O . LEU A 1 85 ? -0.504 -6.599 -4.575 1.00 93.25 85 LEU A O 1
ATOM 661 N N . ALA A 1 86 ? 0.272 -8.395 -5.669 1.00 92.25 86 ALA A N 1
ATOM 662 C CA . ALA A 1 86 ? -0.779 -9.294 -5.199 1.00 92.25 86 ALA A CA 1
ATOM 663 C C . ALA A 1 86 ? -0.739 -9.464 -3.670 1.00 92.25 86 ALA A C 1
ATOM 665 O O . ALA A 1 86 ? -1.777 -9.415 -3.001 1.00 92.25 86 ALA A O 1
ATOM 666 N N . ARG A 1 87 ? 0.464 -9.600 -3.093 1.00 93.88 87 ARG A N 1
ATOM 667 C CA . ARG A 1 87 ? 0.665 -9.664 -1.636 1.00 93.88 87 ARG A CA 1
ATOM 668 C C . ARG A 1 87 ? 0.220 -8.373 -0.948 1.00 93.88 87 ARG A C 1
ATOM 670 O O . ARG A 1 87 ? -0.501 -8.431 0.051 1.00 93.88 87 ARG A O 1
ATOM 677 N N . PHE A 1 88 ? 0.600 -7.229 -1.512 1.00 93.94 88 PHE A N 1
ATOM 678 C CA . PHE A 1 88 ? 0.210 -5.908 -1.034 1.00 93.94 88 PHE A CA 1
ATOM 679 C C . PHE A 1 88 ? -1.310 -5.733 -1.046 1.00 93.94 88 PHE A C 1
ATOM 681 O O . PHE A 1 88 ? -1.892 -5.390 -0.015 1.00 93.94 88 PHE A O 1
ATOM 688 N N . ARG A 1 89 ? -1.964 -6.050 -2.173 1.00 91.44 89 ARG A N 1
ATOM 689 C CA . ARG A 1 89 ? -3.427 -6.021 -2.320 1.00 91.44 89 ARG A CA 1
ATOM 690 C C . ARG A 1 89 ? -4.103 -6.881 -1.256 1.00 91.44 89 ARG A C 1
ATOM 692 O O . ARG A 1 89 ? -4.942 -6.376 -0.515 1.00 91.44 89 ARG A O 1
ATOM 699 N N . GLY A 1 90 ? -3.663 -8.127 -1.080 1.00 90.94 90 GLY A N 1
ATOM 700 C CA . GLY A 1 90 ? -4.224 -9.018 -0.062 1.00 90.94 90 GLY A CA 1
ATOM 701 C C . GLY A 1 90 ? -4.037 -8.507 1.374 1.00 90.94 90 GLY A C 1
ATOM 702 O O . GLY A 1 90 ? -4.897 -8.716 2.235 1.00 90.94 90 GLY A O 1
ATOM 703 N N . ASN A 1 91 ? -2.933 -7.815 1.669 1.00 90.88 91 ASN A N 1
ATOM 704 C CA . ASN A 1 91 ? -2.733 -7.179 2.973 1.00 90.88 91 ASN A CA 1
ATOM 705 C C . ASN A 1 91 ? -3.613 -5.935 3.157 1.00 90.88 91 ASN A C 1
ATOM 707 O O . ASN A 1 91 ? -4.153 -5.723 4.245 1.00 90.88 91 ASN A O 1
ATOM 711 N N . MET A 1 92 ? -3.831 -5.161 2.097 1.00 89.19 92 MET A N 1
ATOM 712 C CA . MET A 1 92 ? -4.754 -4.028 2.089 1.00 89.19 92 MET A CA 1
ATOM 713 C C . MET A 1 92 ? -6.217 -4.459 2.268 1.00 89.19 92 MET A C 1
ATOM 715 O O . MET A 1 92 ? -6.930 -3.867 3.073 1.00 89.19 92 MET A O 1
ATOM 719 N N . GLU A 1 93 ? -6.662 -5.543 1.637 1.00 88.56 93 GLU A N 1
ATOM 720 C CA . GLU A 1 93 ? -8.008 -6.094 1.863 1.00 88.56 93 GLU A CA 1
ATOM 721 C C . GLU A 1 93 ? -8.206 -6.547 3.319 1.00 88.56 93 GLU A C 1
ATOM 723 O O . GLU A 1 93 ? -9.242 -6.286 3.939 1.00 88.56 93 GLU A O 1
ATOM 728 N N . LYS A 1 94 ? -7.183 -7.171 3.922 1.00 87.31 94 LYS A N 1
ATOM 729 C CA . LYS A 1 94 ? -7.201 -7.525 5.352 1.00 87.31 94 LYS A CA 1
ATOM 730 C C . LYS A 1 94 ? -7.270 -6.286 6.244 1.00 87.31 94 LYS A C 1
ATOM 732 O O . LYS A 1 94 ? -8.014 -6.302 7.227 1.00 87.31 94 LYS A O 1
ATOM 737 N N . LEU A 1 95 ? -6.523 -5.228 5.914 1.00 84.81 95 LEU A N 1
ATOM 738 C CA . LEU A 1 95 ? -6.583 -3.941 6.612 1.00 84.81 95 LEU A CA 1
ATOM 739 C C . LEU A 1 95 ? -8.010 -3.378 6.572 1.00 84.81 95 LEU A C 1
ATOM 741 O O . LEU A 1 95 ? -8.546 -3.018 7.619 1.00 84.81 95 LEU A O 1
ATOM 745 N N . LEU A 1 96 ? -8.646 -3.362 5.398 1.00 82.94 96 LEU A N 1
ATOM 746 C CA . LEU A 1 96 ? -10.008 -2.850 5.220 1.00 82.94 96 LEU A CA 1
ATOM 747 C C . LEU A 1 96 ? -11.035 -3.647 6.018 1.00 82.94 96 LEU A C 1
ATOM 749 O O . LEU A 1 96 ? -11.874 -3.068 6.713 1.00 82.94 96 LEU A O 1
ATOM 753 N N . LYS A 1 97 ? -10.911 -4.977 6.013 1.00 82.75 97 LYS A N 1
ATOM 754 C CA . LYS A 1 97 ? -11.749 -5.851 6.838 1.00 82.75 97 LYS A CA 1
ATOM 755 C C . LYS A 1 97 ? -11.590 -5.549 8.330 1.00 82.75 97 LYS A C 1
ATOM 757 O O . LYS A 1 97 ? -12.581 -5.456 9.050 1.00 82.75 97 LYS A O 1
ATOM 762 N N . GLN A 1 98 ? -10.360 -5.347 8.806 1.00 79.31 98 GLN A N 1
ATOM 763 C CA . GLN A 1 98 ? -10.104 -4.978 10.205 1.00 79.31 98 GLN A CA 1
ATOM 764 C C . GLN A 1 98 ? -10.592 -3.565 10.546 1.00 79.31 98 GLN A C 1
ATOM 766 O O . GLN A 1 98 ? -11.021 -3.321 11.673 1.00 79.31 98 GLN A O 1
ATOM 771 N N . ALA A 1 99 ? -10.593 -2.658 9.570 1.00 75.56 99 ALA A N 1
ATOM 772 C CA . ALA A 1 99 ? -11.168 -1.325 9.691 1.00 75.56 99 ALA A CA 1
ATOM 773 C C . ALA A 1 99 ? -12.707 -1.307 9.634 1.00 75.56 99 ALA A C 1
ATOM 775 O O . ALA A 1 99 ? -13.293 -0.235 9.771 1.00 75.56 99 ALA A O 1
ATOM 776 N N . LYS A 1 100 ? -13.366 -2.467 9.467 1.00 75.12 100 LYS A N 1
ATOM 777 C CA . LYS A 1 100 ? -14.819 -2.600 9.246 1.00 75.12 100 LYS A CA 1
ATOM 778 C C . LYS A 1 100 ? -15.314 -1.821 8.018 1.00 75.12 100 LYS A C 1
ATOM 780 O O . LYS A 1 100 ? -16.448 -1.352 7.994 1.00 75.12 100 LYS A O 1
ATOM 785 N N . MET A 1 101 ? -14.464 -1.693 7.000 1.00 72.38 101 MET A N 1
ATOM 786 C CA . MET A 1 101 ? -14.805 -1.136 5.688 1.00 72.38 101 MET A CA 1
ATOM 787 C C . MET A 1 101 ? -15.212 -2.260 4.731 1.00 72.38 101 MET A C 1
ATOM 789 O O . MET A 1 101 ? -14.623 -2.449 3.668 1.00 72.38 101 MET A O 1
ATOM 793 N N . GLU A 1 102 ? -16.192 -3.060 5.145 1.00 63.84 102 GLU A N 1
ATOM 794 C CA . GLU A 1 102 ? -16.733 -4.128 4.306 1.00 63.84 102 GLU A CA 1
ATOM 795 C C . GLU A 1 102 ? -17.450 -3.489 3.102 1.00 63.84 102 GLU A C 1
ATOM 797 O O . GLU A 1 102 ? -18.380 -2.706 3.280 1.00 63.84 102 GLU A O 1
ATOM 802 N N . GLY A 1 103 ? -16.977 -3.771 1.881 1.00 64.31 103 GLY A N 1
ATOM 803 C CA . GLY A 1 103 ? -17.528 -3.226 0.630 1.00 64.31 103 GLY A CA 1
ATOM 804 C C . GLY A 1 103 ? -16.606 -2.282 -0.150 1.00 64.31 103 GLY A C 1
ATOM 805 O O . GLY A 1 103 ? -16.928 -1.942 -1.284 1.00 64.31 103 GLY A O 1
ATOM 806 N N . VAL A 1 104 ? -15.453 -1.890 0.405 1.00 71.62 104 VAL A N 1
ATOM 807 C CA . VAL A 1 104 ? -14.407 -1.197 -0.365 1.00 71.62 104 VAL A CA 1
ATOM 808 C C . VAL A 1 104 ? -13.607 -2.231 -1.152 1.00 71.62 104 VAL A C 1
ATOM 810 O O . VAL A 1 104 ? -13.006 -3.127 -0.562 1.00 71.62 104 VAL A O 1
ATOM 813 N N . ILE A 1 105 ? -13.618 -2.108 -2.478 1.00 71.25 105 ILE A N 1
ATOM 814 C CA . ILE A 1 105 ? -12.915 -3.006 -3.397 1.00 71.25 105 ILE A CA 1
ATOM 815 C C . ILE A 1 105 ? -11.692 -2.269 -3.929 1.00 71.25 105 ILE A C 1
ATOM 817 O O . ILE A 1 105 ? -11.803 -1.138 -4.392 1.00 71.25 105 ILE A O 1
ATOM 821 N N . ILE A 1 106 ? -10.534 -2.920 -3.855 1.00 74.50 106 ILE A N 1
ATOM 822 C CA . ILE A 1 106 ? -9.339 -2.480 -4.574 1.00 74.50 106 ILE A CA 1
ATOM 823 C C . ILE A 1 106 ? -9.523 -2.987 -5.999 1.00 74.50 106 ILE A C 1
ATOM 825 O O . ILE A 1 106 ? -9.484 -4.206 -6.200 1.00 74.50 106 ILE A O 1
ATOM 829 N N . THR A 1 107 ? -9.839 -2.084 -6.922 1.00 63.34 107 THR A N 1
ATOM 830 C CA . THR A 1 107 ? -10.031 -2.385 -8.345 1.00 63.34 107 THR A CA 1
ATOM 831 C C . THR A 1 107 ? -8.695 -2.509 -9.044 1.00 63.34 107 THR A C 1
ATOM 833 O O . THR A 1 107 ? -7.839 -1.625 -8.813 1.00 63.34 107 THR A O 1
#

Secondary structure (DSSP, 8-state):
---HHHHHHHHHHHHHHHHHHH-TT--HHHHHHHHHHHHHHHHIIIIITTTS-TTSHHHHHHHHHHHHHHHHHHTT--TTHHHHHHHHHHHHHHHHHHTT-TT----

Radius of gyration: 13.13 Å; chains: 1; bounding box: 34×25×37 Å

Sequence (107 aa):
MIPKGIENANAIIEACKLTLAGLDSADPEWKEVLQSVIEIMEDLKTKFFLKTNLAIPITNASRKDATELQSLVEKHDLSCFPEVLARFRGNMEKLLKQAKMEGVIIT

pLDDT: mean 83.21, std 11.39, range [51.81, 94.75]